Protein AF-A0A8J6GYM4-F1 (afdb_monomer)

Structure (mmCIF, N/CA/C/O backbone):
data_AF-A0A8J6GYM4-F1
#
_entry.id   AF-A0A8J6GYM4-F1
#
loop_
_atom_site.group_PDB
_atom_site.id
_atom_site.type_symbol
_atom_site.label_atom_id
_atom_site.label_alt_id
_atom_site.label_comp_id
_atom_site.label_asym_id
_atom_site.label_entity_id
_atom_site.label_seq_id
_atom_site.pdbx_PDB_ins_code
_atom_site.Cartn_x
_atom_site.Cartn_y
_atom_site.Cartn_z
_atom_site.occupancy
_atom_site.B_iso_or_equiv
_atom_site.auth_seq_id
_atom_site.auth_comp_id
_atom_site.auth_asym_id
_atom_site.auth_atom_id
_atom_site.pdbx_PDB_model_num
ATOM 1 N N . TYR A 1 1 ? -38.797 -0.631 32.075 1.00 71.50 1 TYR A N 1
ATOM 2 C CA . TYR A 1 1 ? -37.577 -1.121 31.404 1.00 71.50 1 TYR A CA 1
ATOM 3 C C . TYR A 1 1 ? -36.842 0.095 30.877 1.00 71.50 1 TYR A C 1
ATOM 5 O O . TYR A 1 1 ? -37.465 0.874 30.167 1.00 71.50 1 TYR A O 1
ATOM 13 N N . GLN A 1 2 ? -35.596 0.322 31.286 1.00 75.75 2 GLN A N 1
ATOM 14 C CA . GLN A 1 2 ? -34.820 1.484 30.853 1.00 75.75 2 GLN A CA 1
ATOM 15 C C . GLN A 1 2 ? -33.548 0.971 30.171 1.00 75.75 2 GLN A C 1
ATOM 17 O O . GLN A 1 2 ? -32.840 0.171 30.786 1.00 75.75 2 GLN A O 1
ATOM 22 N N . PRO A 1 3 ? -33.275 1.354 28.912 1.00 72.81 3 PRO A N 1
ATOM 23 C CA . PRO A 1 3 ? -32.059 0.925 28.243 1.00 72.81 3 PRO A CA 1
ATOM 24 C C . PRO A 1 3 ? -30.865 1.590 28.930 1.00 72.81 3 PRO A C 1
ATOM 26 O O . PRO A 1 3 ? -30.792 2.816 29.026 1.00 72.81 3 PRO A O 1
ATOM 29 N N . CYS A 1 4 ? -29.945 0.781 29.446 1.00 75.62 4 CYS A N 1
ATOM 30 C CA . CYS A 1 4 ? -28.673 1.266 29.953 1.00 75.62 4 CYS A CA 1
ATOM 31 C C . CYS A 1 4 ? -27.652 1.337 28.807 1.00 75.62 4 CYS A C 1
ATOM 33 O O . CYS A 1 4 ? -27.631 0.486 27.923 1.00 75.62 4 CYS A O 1
ATOM 35 N N . ASN A 1 5 ? -26.803 2.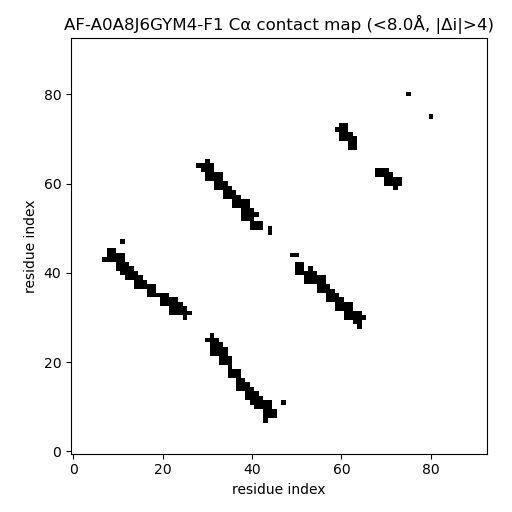366 28.853 1.00 69.62 5 ASN A N 1
ATOM 36 C CA . ASN A 1 5 ? -25.671 2.592 27.952 1.00 69.62 5 ASN A CA 1
ATOM 37 C C . ASN A 1 5 ? -26.033 2.790 26.462 1.00 69.62 5 ASN A C 1
ATOM 39 O O . ASN A 1 5 ? -25.799 1.936 25.615 1.00 69.62 5 ASN A O 1
ATOM 43 N N . THR A 1 6 ? -26.562 3.972 26.134 1.00 76.38 6 THR A N 1
ATOM 44 C CA . THR A 1 6 ? -26.856 4.402 24.752 1.00 76.38 6 THR A CA 1
ATOM 45 C C . THR A 1 6 ? -25.654 5.029 24.034 1.00 76.38 6 THR A C 1
ATOM 47 O O . THR A 1 6 ? -25.807 5.568 22.938 1.00 76.38 6 THR A O 1
ATOM 50 N N . ASN A 1 7 ? -24.464 5.022 24.645 1.00 82.00 7 ASN A N 1
ATOM 51 C CA . ASN A 1 7 ? -23.282 5.639 24.051 1.00 82.00 7 ASN A CA 1
ATOM 52 C C . ASN A 1 7 ? -22.729 4.759 22.926 1.00 82.00 7 ASN A C 1
ATOM 54 O O . ASN A 1 7 ? -22.510 3.562 23.106 1.00 82.00 7 ASN A O 1
ATOM 58 N N . ALA A 1 8 ? -22.474 5.362 21.766 1.00 77.50 8 ALA A N 1
ATOM 59 C CA . ALA A 1 8 ? -21.839 4.661 20.659 1.00 77.50 8 ALA A CA 1
ATOM 60 C C . ALA A 1 8 ? -20.394 4.278 21.018 1.00 77.50 8 ALA A C 1
ATOM 62 O O . ALA A 1 8 ? -19.672 5.063 21.635 1.00 77.50 8 ALA A O 1
ATOM 63 N N . CYS A 1 9 ? -19.952 3.095 20.580 1.00 81.81 9 CYS A N 1
ATOM 64 C CA . CYS A 1 9 ? -18.558 2.686 20.730 1.00 81.81 9 CYS A CA 1
ATOM 65 C C . CYS A 1 9 ? -17.614 3.669 20.010 1.00 81.81 9 CYS A C 1
ATOM 67 O O . CYS A 1 9 ? -17.978 4.204 18.951 1.00 81.81 9 CYS A O 1
ATOM 69 N N . PRO A 1 10 ? -16.399 3.888 20.546 1.00 84.75 10 PRO A N 1
ATOM 70 C CA . PRO A 1 10 ? -15.401 4.728 19.899 1.00 84.75 10 PRO A CA 1
ATOM 71 C C . PRO A 1 10 ? -15.022 4.163 18.526 1.00 84.75 10 PRO A C 1
ATOM 73 O O . PRO A 1 10 ? -14.990 2.949 18.311 1.00 84.75 10 PRO A O 1
ATOM 76 N N . GLU A 1 11 ? -14.730 5.052 17.580 1.00 84.69 11 GLU A N 1
ATOM 77 C CA . GLU A 1 11 ? -14.260 4.650 16.258 1.00 84.69 11 GLU A CA 1
ATOM 78 C C . GLU A 1 11 ? -12.763 4.336 16.304 1.00 84.69 11 GLU A C 1
ATOM 80 O O . GLU A 1 11 ? -11.931 5.180 16.634 1.00 84.69 11 GLU A O 1
ATOM 85 N N . LEU A 1 12 ? -12.416 3.107 15.941 1.00 87.31 12 LEU A N 1
ATOM 86 C CA . LEU A 1 12 ? -11.047 2.627 15.862 1.00 87.31 12 LEU A CA 1
ATOM 87 C C . LEU A 1 12 ? -10.601 2.624 14.404 1.00 87.31 12 LEU A C 1
ATOM 89 O O . LEU A 1 12 ? -11.274 2.061 13.540 1.00 87.31 12 LEU A O 1
ATOM 93 N N . LYS A 1 13 ? -9.432 3.211 14.132 1.00 88.12 13 LYS A N 1
ATOM 94 C CA . LYS A 1 13 ? -8.794 3.216 12.811 1.00 88.12 13 LYS A CA 1
ATOM 95 C C . LYS A 1 13 ? -7.363 2.708 12.925 1.00 88.12 13 LYS A C 1
ATOM 97 O O . LYS A 1 13 ? -6.516 3.374 13.512 1.00 88.12 13 LYS A O 1
ATOM 102 N N . LYS A 1 14 ? -7.071 1.568 12.300 1.00 87.38 14 LYS A N 1
ATOM 103 C CA . LYS A 1 14 ? -5.711 1.015 12.200 1.00 87.38 14 LYS A CA 1
ATOM 104 C C . LYS A 1 14 ? -5.287 0.926 10.739 1.00 87.38 14 LYS A C 1
ATOM 106 O O . LYS A 1 14 ? -6.103 0.678 9.855 1.00 87.38 14 LYS A O 1
ATOM 111 N N . THR A 1 15 ? -4.011 1.172 10.468 1.00 88.50 15 THR A N 1
ATOM 112 C CA . THR A 1 15 ? -3.427 1.037 9.126 1.00 88.50 15 THR A CA 1
ATOM 113 C C . THR A 1 15 ? -2.229 0.117 9.226 1.00 88.50 15 THR A C 1
ATOM 115 O O . THR A 1 15 ? -1.352 0.357 10.052 1.00 88.50 15 THR A O 1
ATOM 118 N N . THR A 1 16 ? -2.200 -0.934 8.409 1.00 88.44 16 THR A N 1
ATOM 119 C CA . THR A 1 16 ? -1.047 -1.833 8.362 1.00 88.44 16 THR A CA 1
ATOM 120 C C . THR A 1 16 ? 0.155 -1.093 7.773 1.00 88.44 16 THR A C 1
ATOM 122 O O . THR A 1 16 ? -0.026 -0.162 6.972 1.00 88.44 16 THR A O 1
ATOM 125 N N . PRO A 1 17 ? 1.391 -1.500 8.108 1.00 91.50 17 PRO A N 1
ATOM 126 C CA . PRO A 1 17 ? 2.543 -1.069 7.335 1.00 91.50 17 PRO A CA 1
ATOM 127 C C . PRO A 1 17 ? 2.357 -1.442 5.858 1.00 91.50 17 PRO A C 1
ATOM 129 O O . PRO A 1 17 ? 1.566 -2.325 5.503 1.00 91.50 17 PRO A O 1
ATOM 132 N N . TRP A 1 18 ? 3.074 -0.733 4.993 1.00 88.75 18 TRP A N 1
ATOM 133 C CA . TRP A 1 18 ? 3.182 -1.128 3.596 1.00 88.75 18 TRP A CA 1
ATOM 134 C C . TRP A 1 18 ? 3.926 -2.454 3.489 1.00 88.75 18 TRP A C 1
ATOM 136 O O . TRP A 1 18 ? 4.936 -2.650 4.165 1.00 88.75 18 TRP A O 1
ATOM 146 N N . THR A 1 19 ? 3.461 -3.332 2.603 1.00 90.19 19 THR A N 1
ATOM 147 C CA . THR A 1 19 ? 4.270 -4.468 2.171 1.00 90.19 19 THR A CA 1
ATOM 148 C C . THR A 1 19 ? 5.536 -3.965 1.469 1.00 90.19 19 THR A C 1
ATOM 150 O O . THR A 1 19 ? 5.566 -2.832 0.963 1.00 90.19 19 THR A O 1
ATOM 153 N N . PRO A 1 20 ? 6.577 -4.805 1.378 1.00 92.06 20 PRO A N 1
ATOM 154 C CA . PRO A 1 20 ? 7.670 -4.571 0.446 1.00 92.06 20 PRO A CA 1
ATOM 155 C C . PRO A 1 20 ? 7.156 -4.390 -0.989 1.00 92.06 20 PRO A C 1
ATOM 157 O O . PRO A 1 20 ? 6.046 -4.817 -1.329 1.00 92.06 20 PRO A O 1
ATOM 160 N N . TRP A 1 21 ? 7.970 -3.745 -1.823 1.00 86.69 21 TRP A N 1
ATOM 161 C CA . TRP A 1 21 ? 7.730 -3.681 -3.261 1.00 86.69 21 TRP A CA 1
ATOM 162 C C . TRP A 1 21 ? 7.938 -5.061 -3.881 1.00 86.69 21 TRP A C 1
ATOM 164 O O . TRP A 1 21 ? 8.908 -5.746 -3.567 1.00 86.69 21 TRP A O 1
ATOM 174 N N . THR A 1 22 ? 7.008 -5.467 -4.736 1.00 85.69 22 THR A N 1
ATOM 175 C CA . THR A 1 22 ? 6.987 -6.782 -5.385 1.00 85.69 22 THR A CA 1
ATOM 176 C C . THR A 1 22 ? 6.849 -6.607 -6.895 1.00 85.69 22 THR A C 1
ATOM 178 O O . THR A 1 22 ? 6.018 -5.797 -7.313 1.00 85.69 22 THR A O 1
ATOM 181 N N . PRO A 1 23 ? 7.642 -7.311 -7.722 1.00 83.50 23 PRO A N 1
ATOM 182 C CA . PRO A 1 23 ? 7.533 -7.227 -9.174 1.00 83.50 23 PRO A CA 1
ATOM 183 C C . PRO A 1 23 ? 6.200 -7.826 -9.638 1.00 83.50 23 PRO A C 1
ATOM 185 O O . PRO A 1 23 ? 5.755 -8.846 -9.115 1.00 83.50 23 PRO A O 1
ATOM 188 N N . VAL A 1 24 ? 5.554 -7.171 -10.600 1.00 79.56 24 VAL A N 1
ATOM 189 C CA . VAL A 1 24 ? 4.213 -7.541 -11.088 1.00 79.56 24 VAL A CA 1
ATOM 190 C C . VAL A 1 24 ? 4.264 -7.989 -12.532 1.00 79.56 24 VAL A C 1
ATOM 192 O O . VAL A 1 24 ? 3.731 -9.036 -12.862 1.00 79.56 24 VAL A O 1
ATOM 195 N N . ASN A 1 25 ? 4.921 -7.197 -13.379 1.00 70.44 25 ASN A N 1
ATOM 196 C CA . ASN A 1 25 ? 5.044 -7.454 -14.805 1.00 70.44 25 ASN A CA 1
ATOM 197 C C . ASN A 1 25 ? 6.439 -7.016 -15.250 1.00 70.44 25 ASN A C 1
ATOM 199 O O . ASN A 1 25 ? 6.788 -5.838 -15.122 1.00 70.44 25 ASN A O 1
ATOM 203 N N . ILE A 1 26 ? 7.226 -7.962 -15.752 1.00 68.19 26 ILE A N 1
ATOM 204 C CA . ILE A 1 26 ? 8.500 -7.695 -16.420 1.00 68.19 26 ILE A CA 1
ATOM 205 C C . ILE A 1 26 ? 8.155 -7.473 -17.894 1.00 68.19 26 ILE A C 1
ATOM 207 O O . ILE A 1 26 ? 7.524 -8.328 -18.507 1.00 68.19 26 ILE A O 1
ATOM 211 N N . SER A 1 27 ? 8.496 -6.310 -18.439 1.00 66.75 27 SER A N 1
ATOM 212 C CA . SER A 1 27 ? 8.353 -6.037 -19.872 1.00 66.75 27 SER A CA 1
ATOM 213 C C . SER A 1 27 ? 9.517 -6.679 -20.627 1.00 66.75 27 SER A C 1
ATOM 215 O O . SER A 1 27 ? 10.640 -6.682 -20.122 1.00 66.75 27 SER A O 1
ATOM 217 N N . ASP A 1 28 ? 9.291 -7.146 -21.860 1.00 66.25 28 ASP A N 1
ATOM 218 C CA . ASP A 1 28 ? 10.330 -7.746 -22.722 1.00 66.25 28 ASP A CA 1
ATOM 219 C C . ASP A 1 28 ? 11.542 -6.819 -22.953 1.00 66.25 28 ASP A C 1
ATOM 221 O O . ASP A 1 28 ? 12.654 -7.271 -23.210 1.00 66.25 28 ASP A O 1
ATOM 225 N N . ASN A 1 29 ? 11.350 -5.506 -22.780 1.00 68.25 29 ASN A N 1
ATOM 226 C CA . ASN A 1 29 ? 12.379 -4.467 -22.876 1.00 68.25 29 ASN A CA 1
ATOM 227 C C . ASN A 1 29 ? 13.277 -4.330 -21.620 1.00 68.25 29 ASN A C 1
ATOM 229 O O . ASN A 1 29 ? 14.069 -3.390 -21.527 1.00 68.25 29 ASN A O 1
ATOM 233 N N . GLY A 1 30 ? 13.125 -5.226 -20.637 1.00 73.56 30 GLY A N 1
ATOM 234 C CA . GLY A 1 30 ? 13.919 -5.303 -19.405 1.00 73.56 30 GLY A CA 1
ATOM 235 C C . GLY A 1 30 ? 13.458 -4.390 -18.263 1.00 73.56 30 GLY A C 1
ATOM 236 O O . GLY A 1 30 ? 14.031 -4.442 -17.179 1.00 73.56 30 GLY A O 1
ATOM 237 N N . GLY A 1 31 ? 12.480 -3.512 -18.499 1.00 82.81 31 GLY A N 1
ATOM 238 C CA . GLY A 1 31 ? 11.867 -2.701 -17.447 1.00 82.81 31 GLY A CA 1
ATOM 239 C C . GLY A 1 31 ? 10.765 -3.478 -16.736 1.00 82.81 31 GLY A C 1
ATOM 240 O O . GLY A 1 31 ? 10.110 -4.326 -17.343 1.00 82.81 31 GLY A O 1
ATOM 241 N N . HIS A 1 32 ? 10.521 -3.197 -15.461 1.00 83.69 32 HIS A N 1
ATOM 242 C CA . HIS A 1 32 ? 9.510 -3.913 -14.684 1.00 83.69 32 HIS A CA 1
ATOM 243 C C . HIS A 1 32 ? 8.643 -2.978 -13.854 1.00 83.69 32 HIS A C 1
ATOM 245 O O . HIS A 1 32 ? 9.080 -1.935 -13.372 1.00 83.69 32 HIS A O 1
ATOM 251 N N . TYR A 1 33 ? 7.388 -3.373 -13.663 1.00 84.69 33 TYR A N 1
ATOM 252 C CA . TYR A 1 33 ? 6.514 -2.732 -12.691 1.00 84.69 33 TYR A CA 1
ATOM 253 C C . TYR A 1 33 ? 6.649 -3.415 -11.345 1.00 84.69 33 TYR A C 1
ATOM 255 O O . TYR A 1 33 ? 6.632 -4.643 -11.253 1.00 84.69 33 TYR A O 1
ATOM 263 N N . GLU A 1 34 ? 6.699 -2.612 -10.294 1.00 88.56 34 GLU A N 1
ATOM 264 C CA . GLU A 1 34 ? 6.606 -3.080 -8.923 1.00 88.56 34 GLU A CA 1
ATOM 265 C C . GLU A 1 34 ? 5.367 -2.502 -8.252 1.00 88.56 34 GLU A C 1
ATOM 267 O O . GLU A 1 34 ? 4.995 -1.349 -8.483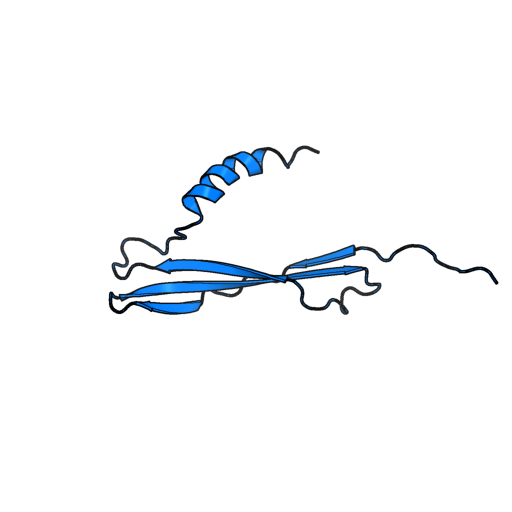 1.00 88.56 34 GLU A O 1
ATOM 272 N N . GLN A 1 35 ? 4.749 -3.288 -7.376 1.00 89.75 35 GLN A N 1
ATOM 273 C CA . GLN A 1 35 ? 3.621 -2.862 -6.561 1.00 89.75 35 GLN A CA 1
ATOM 274 C C . GLN A 1 35 ? 3.841 -3.148 -5.083 1.00 89.75 35 GLN A C 1
ATOM 276 O O . GLN A 1 35 ? 4.570 -4.067 -4.702 1.00 89.75 35 GLN A O 1
ATOM 281 N N . ARG A 1 36 ? 3.140 -2.392 -4.244 1.00 92.31 36 ARG A N 1
ATOM 282 C CA . ARG A 1 36 ? 2.992 -2.684 -2.819 1.00 92.31 36 ARG A CA 1
ATOM 283 C C . ARG A 1 36 ? 1.578 -2.401 -2.341 1.00 92.31 36 ARG A C 1
ATOM 285 O O . ARG A 1 36 ? 0.854 -1.592 -2.924 1.00 92.31 36 ARG A O 1
ATOM 292 N N . PHE A 1 37 ? 1.219 -3.030 -1.232 1.00 91.19 37 PHE A N 1
ATOM 293 C CA . PHE A 1 37 ? -0.117 -2.993 -0.663 1.00 91.19 37 PHE A CA 1
ATOM 294 C C . PHE A 1 37 ? -0.091 -2.543 0.792 1.00 91.19 37 PHE A C 1
ATOM 296 O O . PHE A 1 37 ? 0.878 -2.762 1.515 1.00 91.19 37 PHE A O 1
ATOM 303 N N . ARG A 1 38 ? -1.181 -1.931 1.244 1.00 90.81 38 ARG A N 1
ATOM 304 C CA . ARG A 1 38 ? -1.499 -1.805 2.671 1.00 90.81 38 ARG A CA 1
ATOM 305 C C . ARG A 1 38 ? -3.000 -1.822 2.875 1.00 90.81 38 ARG A C 1
ATOM 307 O O . ARG A 1 38 ? -3.748 -1.454 1.970 1.00 90.81 38 ARG A O 1
ATOM 314 N N . TYR A 1 39 ? -3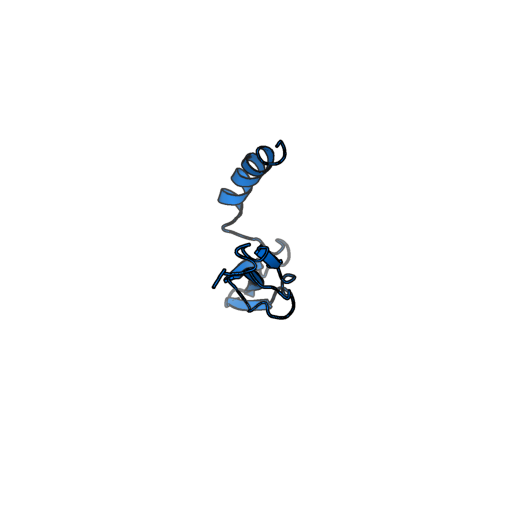.426 -2.130 4.088 1.00 85.69 39 TYR A N 1
ATOM 315 C CA . TYR A 1 39 ? -4.830 -2.137 4.470 1.00 85.69 39 TYR A CA 1
ATOM 316 C C . TYR A 1 39 ? -5.113 -1.050 5.504 1.00 85.69 39 TYR A C 1
ATOM 318 O O . TYR A 1 39 ? -4.267 -0.709 6.336 1.00 85.69 39 TYR A O 1
ATOM 326 N N . THR A 1 40 ? -6.315 -0.484 5.450 1.00 86.31 40 THR A N 1
ATOM 327 C CA . THR A 1 40 ? -6.836 0.403 6.492 1.00 86.31 40 THR A CA 1
ATOM 328 C C . THR A 1 40 ? -8.152 -0.150 7.005 1.00 86.31 40 THR A C 1
ATOM 330 O O . THR A 1 40 ? -9.122 -0.243 6.257 1.00 86.31 40 THR A O 1
ATOM 333 N N . CYS A 1 41 ? -8.193 -0.447 8.297 1.00 84.38 41 CYS A N 1
ATOM 334 C CA . CYS A 1 41 ? -9.354 -0.988 8.982 1.00 84.38 41 CYS A CA 1
ATOM 335 C C . CYS A 1 41 ? -10.017 0.112 9.811 1.00 84.38 41 CYS A C 1
ATOM 337 O O . CYS A 1 41 ? -9.320 0.864 10.502 1.00 84.38 41 CYS A O 1
ATOM 339 N N . LYS A 1 42 ? -11.345 0.220 9.728 1.00 86.50 42 LYS A N 1
ATOM 340 C CA . LYS A 1 42 ? -12.145 1.174 10.502 1.00 86.50 42 LYS A CA 1
ATOM 341 C C . LYS A 1 42 ? -13.408 0.500 11.015 1.00 86.50 42 LYS A C 1
ATOM 343 O O . LYS A 1 42 ? -14.152 -0.032 10.199 1.00 86.50 42 LYS A O 1
ATOM 348 N N . ALA A 1 43 ? -13.658 0.560 12.318 1.00 84.75 43 ALA A N 1
ATOM 349 C CA . ALA A 1 43 ? -14.900 0.064 12.903 1.00 84.75 43 ALA A CA 1
ATOM 350 C C . ALA A 1 43 ? -15.185 0.721 14.261 1.00 84.75 43 ALA A C 1
ATOM 352 O O . ALA A 1 43 ? -14.270 1.187 14.940 1.00 84.75 43 ALA A O 1
ATOM 353 N N . ARG A 1 44 ? -16.459 0.732 14.667 1.00 84.25 44 ARG A N 1
ATOM 354 C CA . ARG A 1 44 ? -16.885 1.102 16.023 1.00 84.25 44 ARG A CA 1
ATOM 355 C C . ARG A 1 44 ? -17.041 -0.168 16.840 1.00 84.25 44 ARG A C 1
ATOM 357 O O . ARG A 1 44 ? -18.080 -0.815 16.772 1.00 84.25 44 ARG A O 1
ATOM 364 N N . LEU A 1 45 ? -15.986 -0.545 17.549 1.00 83.56 45 LEU A N 1
ATOM 365 C CA . LEU A 1 45 ? -15.923 -1.806 18.281 1.00 83.56 45 LEU A CA 1
ATOM 366 C C . LEU A 1 45 ? -15.576 -1.552 19.748 1.00 83.56 45 LEU A C 1
ATOM 368 O O . LEU A 1 45 ? -14.833 -0.613 20.040 1.00 83.56 45 LEU A O 1
ATOM 372 N N . PRO A 1 46 ? -16.085 -2.386 20.668 1.00 79.19 46 PRO A N 1
ATOM 373 C CA . PRO A 1 46 ? -15.683 -2.330 22.067 1.00 79.19 46 PRO A CA 1
ATOM 374 C C . PRO A 1 46 ? -14.234 -2.803 22.273 1.00 79.19 46 PRO A C 1
ATOM 376 O O . PRO A 1 46 ? -13.561 -2.289 23.160 1.00 79.19 46 PRO A O 1
ATOM 379 N N . ASP A 1 47 ? -13.741 -3.733 21.442 1.00 80.00 47 ASP A N 1
ATOM 380 C CA . ASP A 1 47 ? -12.376 -4.272 21.513 1.00 80.00 47 ASP A CA 1
ATOM 381 C C . ASP A 1 47 ? -11.611 -4.042 20.188 1.00 80.00 47 ASP A C 1
ATOM 383 O O . ASP A 1 47 ? -12.079 -4.453 19.119 1.00 80.00 47 ASP A O 1
ATOM 387 N N . PRO A 1 48 ? -10.416 -3.422 20.223 1.00 76.38 48 PRO A N 1
ATOM 388 C CA . PRO A 1 48 ? -9.563 -3.210 19.053 1.00 76.38 48 PRO A CA 1
ATOM 389 C C . PRO A 1 48 ? -8.964 -4.472 18.409 1.00 76.38 48 PRO A C 1
ATOM 391 O O . PRO A 1 48 ? -8.346 -4.342 17.344 1.00 76.38 48 PRO A O 1
ATOM 394 N N . ASN A 1 49 ? -9.071 -5.646 19.036 1.00 81.31 49 ASN A N 1
ATOM 395 C CA . ASN A 1 49 ? -8.626 -6.933 18.489 1.00 81.31 49 ASN A CA 1
ATOM 396 C C . ASN A 1 49 ? -9.664 -7.580 17.563 1.00 81.31 49 ASN A C 1
ATOM 398 O O . ASN A 1 49 ? -9.307 -8.422 16.747 1.00 81.31 49 ASN A O 1
ATOM 402 N N . LEU A 1 50 ? -10.925 -7.149 17.635 1.00 79.25 50 LEU A N 1
ATOM 403 C CA . LEU A 1 50 ? -12.013 -7.630 16.774 1.00 79.25 50 LEU A CA 1
ATOM 404 C C . LEU A 1 50 ? -12.086 -6.886 15.431 1.00 79.25 50 LEU A C 1
ATOM 406 O O . LEU A 1 50 ? -13.067 -6.987 14.701 1.00 79.25 50 LEU A O 1
ATOM 410 N N . LEU A 1 51 ? -11.075 -6.074 15.122 1.00 79.69 51 LEU A N 1
ATOM 411 C CA . LEU A 1 51 ? -11.071 -5.217 13.949 1.00 79.69 51 LEU A CA 1
ATOM 412 C C . LEU A 1 51 ? -10.802 -6.027 12.672 1.00 79.69 51 LEU A C 1
ATOM 414 O O . LEU A 1 51 ? -9.691 -6.507 12.458 1.00 79.69 51 LEU A O 1
ATOM 418 N N . GLU A 1 52 ? -11.799 -6.107 11.794 1.00 78.62 52 GLU A N 1
ATOM 419 C CA . GLU A 1 52 ? -11.692 -6.790 10.501 1.00 78.62 52 GLU A CA 1
ATOM 420 C C . GLU A 1 52 ? -10.913 -5.977 9.453 1.00 78.62 52 GLU A C 1
ATOM 422 O O . GLU A 1 52 ? -10.812 -4.745 9.521 1.00 78.62 52 GLU A O 1
ATOM 427 N N . VAL A 1 53 ? -10.337 -6.671 8.463 1.00 79.44 53 VAL A N 1
ATOM 428 C CA . VAL A 1 53 ? -9.501 -6.054 7.424 1.00 79.44 53 VAL A CA 1
ATOM 429 C C . VAL A 1 53 ? -10.346 -5.200 6.480 1.00 79.44 53 VAL A C 1
ATOM 431 O O . VAL A 1 53 ? -11.233 -5.695 5.794 1.00 79.44 53 VAL A O 1
ATOM 434 N N . GLY A 1 54 ? -10.054 -3.898 6.441 1.00 76.31 54 GLY A N 1
ATOM 435 C CA . GLY A 1 54 ? -10.770 -2.938 5.604 1.00 76.31 54 GLY A CA 1
ATOM 436 C C . GLY A 1 54 ? -10.118 -2.679 4.241 1.00 76.31 54 GLY A C 1
ATOM 437 O O . GLY A 1 54 ? -9.467 -3.529 3.639 1.00 76.31 54 GLY A O 1
ATOM 438 N N . ARG A 1 55 ? -10.290 -1.453 3.736 1.00 76.25 55 ARG A N 1
ATOM 439 C CA . ARG A 1 55 ? -9.926 -1.047 2.370 1.00 76.25 55 ARG A CA 1
ATOM 440 C C . ARG A 1 55 ? -8.432 -1.223 2.070 1.00 76.25 55 ARG A C 1
ATOM 442 O O . ARG A 1 55 ? -7.581 -0.645 2.752 1.00 76.25 55 ARG A O 1
ATOM 449 N N . GLN A 1 56 ? -8.139 -1.919 0.972 1.00 85.38 56 GLN A N 1
ATOM 450 C CA . GLN A 1 56 ? -6.803 -2.054 0.394 1.00 85.38 56 GLN A CA 1
ATOM 451 C C . GLN A 1 56 ? -6.387 -0.780 -0.358 1.00 85.38 56 GLN A C 1
ATOM 453 O O . GLN A 1 56 ? -7.171 -0.172 -1.091 1.00 85.38 56 GLN A O 1
ATOM 458 N N . ARG A 1 57 ? -5.128 -0.374 -0.190 1.00 86.94 57 ARG A N 1
ATOM 459 C CA . ARG A 1 57 ? -4.450 0.640 -1.002 1.00 86.94 57 ARG A CA 1
ATOM 460 C C . ARG A 1 57 ? -3.298 -0.017 -1.744 1.00 86.94 57 ARG A C 1
ATOM 462 O O . ARG A 1 57 ? -2.511 -0.730 -1.129 1.00 86.94 57 ARG A O 1
ATOM 469 N N . ILE A 1 58 ? -3.207 0.270 -3.036 1.00 86.69 58 ILE A N 1
ATOM 470 C CA . ILE A 1 58 ? -2.170 -0.231 -3.937 1.00 86.69 58 ILE A CA 1
ATOM 471 C C . ILE A 1 58 ? -1.318 0.958 -4.370 1.00 86.69 58 ILE A C 1
ATOM 473 O O . ILE A 1 58 ? -1.848 2.039 -4.637 1.00 86.69 58 ILE A O 1
ATOM 477 N N . GLU A 1 59 ? -0.008 0.773 -4.416 1.00 88.88 59 GLU A N 1
ATOM 478 C CA . GLU A 1 59 ? 0.914 1.711 -5.042 1.00 88.88 59 GLU A CA 1
ATOM 479 C C . GLU A 1 59 ? 1.741 0.976 -6.088 1.00 88.88 59 GLU 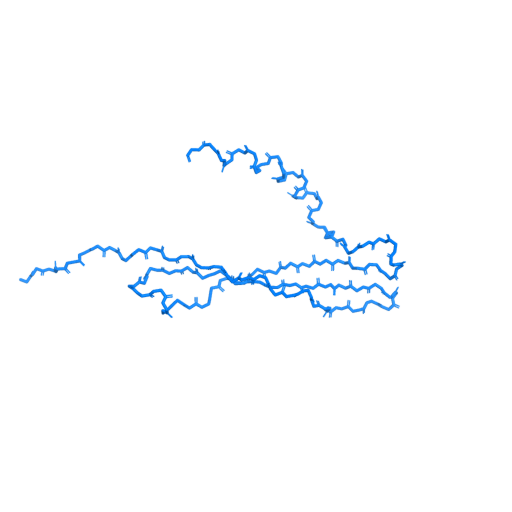A C 1
ATOM 481 O O . GLU A 1 59 ? 2.161 -0.149 -5.834 1.00 88.88 59 GLU A O 1
ATOM 486 N N . MET A 1 60 ? 1.960 1.609 -7.240 1.00 85.00 60 MET A N 1
ATOM 487 C CA . MET A 1 60 ? 2.728 1.059 -8.355 1.00 85.00 60 MET A CA 1
ATOM 488 C C . MET A 1 60 ? 3.878 2.002 -8.708 1.00 85.00 60 MET A C 1
ATOM 490 O O . MET A 1 60 ? 3.725 3.222 -8.614 1.00 85.00 60 MET A O 1
ATOM 494 N N . ARG A 1 61 ? 5.017 1.435 -9.107 1.00 86.31 61 ARG A N 1
ATOM 495 C CA . ARG A 1 61 ? 6.178 2.150 -9.651 1.00 86.31 61 ARG A CA 1
ATOM 496 C C . ARG A 1 61 ? 6.745 1.389 -10.843 1.00 86.31 61 ARG A C 1
ATOM 498 O O . ARG A 1 61 ? 6.669 0.164 -10.875 1.00 86.31 61 ARG A O 1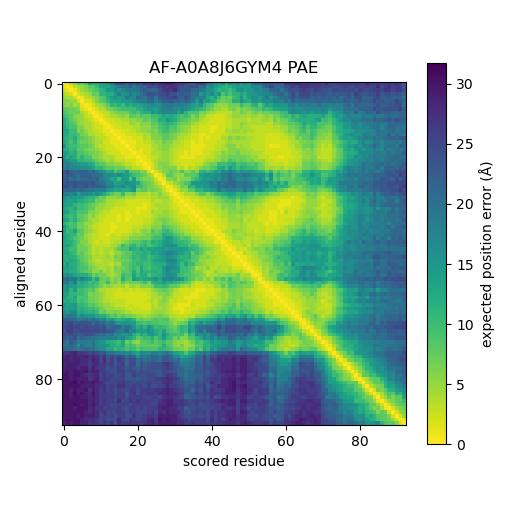
ATOM 505 N N . TYR A 1 62 ? 7.311 2.110 -11.798 1.00 84.06 62 TYR A N 1
ATOM 506 C CA . TYR A 1 62 ? 8.033 1.542 -12.927 1.00 84.06 62 TYR A CA 1
ATOM 507 C C . TYR A 1 62 ? 9.534 1.634 -12.675 1.00 84.06 62 TYR A C 1
ATOM 509 O O . TYR A 1 62 ? 10.032 2.693 -12.303 1.00 84.06 62 TYR A O 1
ATOM 517 N N . CYS A 1 63 ? 10.253 0.542 -12.873 1.00 83.88 63 CYS A N 1
ATOM 518 C CA . CYS A 1 63 ? 11.700 0.469 -12.777 1.00 83.88 63 CYS A CA 1
ATOM 519 C C . CYS A 1 63 ? 12.275 0.264 -14.181 1.00 83.88 63 CYS A C 1
ATOM 521 O O . CYS A 1 63 ? 11.927 -0.696 -14.869 1.00 83.88 63 CYS A O 1
ATOM 523 N N . SER A 1 64 ? 13.140 1.181 -14.608 1.00 81.56 64 SER A N 1
ATOM 524 C CA . SER A 1 64 ? 13.811 1.098 -15.905 1.00 81.56 64 SER A CA 1
ATOM 525 C C . SER A 1 64 ? 14.849 -0.026 -15.918 1.00 81.56 64 SER A C 1
ATOM 527 O O . SER A 1 64 ? 15.535 -0.251 -14.922 1.00 81.56 64 SER A O 1
ATOM 529 N N . SER A 1 65 ? 15.016 -0.669 -17.076 1.00 76.06 65 SER A N 1
ATOM 530 C CA . SER A 1 65 ? 16.074 -1.664 -17.320 1.00 76.06 65 SER A CA 1
ATOM 531 C C . SER A 1 65 ? 17.482 -1.087 -17.192 1.00 76.06 65 SER A C 1
ATOM 533 O O . SER A 1 65 ? 18.413 -1.786 -16.807 1.00 76.06 65 SER A O 1
ATOM 535 N N . ASP A 1 66 ? 17.626 0.197 -17.516 1.00 72.00 66 ASP A N 1
ATOM 536 C CA . ASP A 1 66 ? 18.912 0.867 -17.687 1.00 72.00 66 ASP A CA 1
ATOM 537 C C . ASP A 1 66 ? 19.662 1.104 -16.360 1.00 72.00 66 ASP A C 1
ATOM 539 O O . ASP A 1 66 ? 20.829 1.474 -16.365 1.00 72.00 66 ASP A O 1
ATOM 543 N N . GLY A 1 67 ? 19.013 0.918 -15.199 1.00 63.00 67 GLY A N 1
ATOM 544 C CA . GLY A 1 67 ? 19.613 1.096 -13.863 1.00 63.00 67 GLY A CA 1
ATOM 545 C C . GLY A 1 67 ? 20.034 2.534 -13.510 1.00 63.00 67 GLY A C 1
ATOM 546 O O . GLY A 1 67 ? 20.273 2.839 -12.343 1.00 63.00 67 GLY A O 1
ATOM 547 N N . THR A 1 68 ? 20.083 3.430 -14.496 1.00 62.62 68 THR A N 1
ATOM 548 C CA . THR A 1 68 ? 20.467 4.845 -14.400 1.00 62.62 68 THR A CA 1
ATOM 549 C C . THR A 1 68 ? 19.344 5.729 -13.864 1.00 62.62 68 THR A C 1
ATOM 551 O O . THR A 1 68 ? 19.592 6.688 -13.134 1.00 62.62 68 THR A O 1
ATOM 554 N N . SER A 1 69 ? 18.095 5.390 -14.185 1.00 64.75 69 SER A N 1
ATOM 555 C CA . SER A 1 69 ? 16.893 6.011 -13.634 1.00 64.75 69 SER A CA 1
ATOM 556 C C . SER A 1 69 ? 16.270 5.048 -12.627 1.00 64.75 69 SER A C 1
ATOM 558 O O . SER A 1 69 ? 15.746 3.997 -12.988 1.00 64.75 69 SER A O 1
ATOM 560 N N . GLY A 1 70 ? 16.367 5.372 -11.336 1.00 69.31 70 GLY A N 1
ATOM 561 C CA . GLY A 1 70 ? 15.692 4.606 -10.287 1.00 69.31 70 GLY A CA 1
ATOM 562 C C . GLY A 1 70 ? 14.181 4.477 -10.537 1.00 69.31 70 GLY A C 1
ATOM 563 O O . GLY A 1 70 ? 13.602 5.152 -11.390 1.00 69.31 70 GLY A O 1
ATOM 564 N N . CYS A 1 71 ? 13.511 3.614 -9.772 1.00 76.44 71 CYS A N 1
ATOM 565 C CA . CYS A 1 71 ? 12.090 3.352 -9.990 1.00 76.44 71 CYS A CA 1
ATOM 566 C C . CYS A 1 71 ? 11.227 4.621 -9.831 1.00 76.44 71 CYS A C 1
ATOM 568 O O . CYS A 1 71 ? 11.204 5.237 -8.763 1.00 76.44 71 CYS A O 1
ATOM 570 N N . SER A 1 72 ? 10.480 4.978 -10.875 1.00 76.31 72 SER A N 1
ATOM 571 C CA . SER A 1 72 ? 9.643 6.175 -10.963 1.00 76.31 72 SER A CA 1
ATOM 572 C C . SER A 1 72 ? 8.164 5.845 -10.759 1.00 76.31 72 SER A C 1
ATOM 574 O O . SER A 1 72 ? 7.642 4.861 -11.277 1.00 76.31 72 SER A O 1
ATOM 576 N N . THR A 1 73 ? 7.457 6.682 -10.000 1.00 72.69 73 THR A N 1
ATOM 577 C CA . THR A 1 73 ? 5.993 6.594 -9.848 1.00 72.69 73 THR A CA 1
ATOM 578 C C . THR A 1 73 ? 5.320 7.493 -10.886 1.00 72.69 73 THR A C 1
ATOM 580 O O . THR A 1 73 ? 4.750 8.537 -10.560 1.00 72.69 73 THR A O 1
ATOM 583 N N . ASP A 1 74 ? 5.441 7.125 -12.163 1.00 62.62 74 ASP A N 1
ATOM 584 C CA . ASP A 1 74 ? 4.732 7.831 -13.231 1.00 62.62 74 ASP A CA 1
ATOM 585 C C . ASP A 1 74 ? 3.215 7.713 -12.988 1.00 62.62 74 ASP A C 1
ATOM 587 O O . ASP A 1 74 ? 2.686 6.627 -12.760 1.00 62.62 74 ASP A O 1
ATOM 591 N N . GLY A 1 75 ? 2.535 8.854 -12.866 1.00 53.34 75 GLY A N 1
ATOM 592 C CA . GLY A 1 75 ? 1.140 8.954 -12.410 1.00 53.34 75 GLY A CA 1
ATOM 593 C C . GLY A 1 75 ? 0.945 9.645 -11.053 1.00 53.34 75 GLY A C 1
ATOM 594 O O . GLY A 1 75 ? -0.175 10.023 -10.708 1.00 53.34 75 GLY A O 1
ATOM 595 N N . LYS A 1 76 ? 2.023 9.901 -10.297 1.00 44.84 76 LYS A N 1
ATOM 596 C CA . LYS A 1 76 ? 1.991 10.750 -9.092 1.00 44.84 76 LYS A CA 1
ATOM 597 C C . LYS A 1 76 ? 2.728 12.080 -9.238 1.00 44.84 76 LYS A C 1
ATOM 599 O O . LYS A 1 76 ? 2.514 12.950 -8.407 1.00 44.84 76 LYS A O 1
ATOM 604 N N . GLY A 1 77 ? 3.504 12.305 -10.297 1.00 41.19 77 GLY A N 1
ATOM 605 C CA . GLY A 1 77 ? 4.154 13.604 -10.532 1.00 41.19 77 GLY A CA 1
ATOM 606 C C . GLY A 1 77 ? 3.168 14.770 -10.702 1.00 41.19 77 GLY A C 1
ATOM 607 O O . GLY A 1 77 ? 3.387 15.838 -10.144 1.00 41.19 77 GLY A O 1
ATOM 608 N N . LEU A 1 78 ? 2.035 14.557 -11.383 1.00 45.03 78 LEU A N 1
ATOM 609 C CA . LEU A 1 78 ? 1.044 15.618 -11.628 1.00 45.03 78 LEU A CA 1
ATOM 610 C C . LEU A 1 78 ? 0.057 15.829 -10.469 1.00 45.03 78 LEU A C 1
ATOM 612 O O . LEU A 1 78 ? -0.266 16.964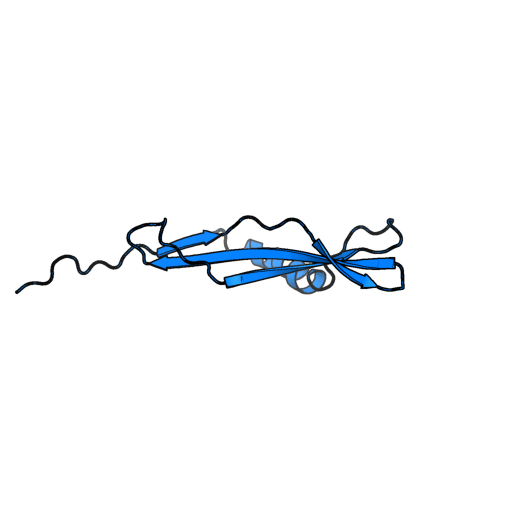 -10.140 1.00 45.03 78 LEU A O 1
ATOM 616 N N . LEU A 1 79 ? -0.391 14.763 -9.798 1.00 43.69 79 LEU A N 1
ATOM 617 C CA . LEU A 1 79 ? -1.316 14.885 -8.661 1.00 43.69 79 LEU A CA 1
ATOM 618 C C . LEU A 1 79 ? -0.603 15.115 -7.320 1.00 43.69 79 LEU A C 1
ATOM 620 O O . LEU A 1 79 ? -1.167 15.772 -6.453 1.00 43.69 79 LEU A O 1
ATOM 624 N N . TRP A 1 80 ? 0.635 14.639 -7.134 1.00 42.09 80 TRP A N 1
ATOM 625 C CA . TRP A 1 80 ? 1.404 14.862 -5.900 1.00 42.09 80 TRP A CA 1
ATOM 626 C C . TRP A 1 80 ? 2.335 16.069 -5.988 1.00 42.09 80 TRP A C 1
ATOM 628 O O . TRP A 1 80 ? 2.623 16.646 -4.946 1.00 42.09 80 TRP A O 1
ATOM 638 N N . GLY A 1 81 ? 2.726 16.504 -7.193 1.00 37.66 81 GLY A N 1
ATOM 639 C CA . GLY A 1 81 ? 3.365 17.808 -7.405 1.00 37.66 81 GLY A CA 1
ATOM 640 C C . GLY A 1 81 ? 2.421 18.986 -7.137 1.00 37.66 81 GLY A C 1
ATOM 641 O O . GLY A 1 81 ? 2.868 20.050 -6.727 1.00 37.66 81 GLY A O 1
ATOM 642 N N . LEU A 1 82 ? 1.105 18.778 -7.283 1.00 41.25 82 LEU A N 1
ATOM 643 C CA . LEU A 1 82 ? 0.087 19.716 -6.803 1.00 41.25 82 LEU A CA 1
ATOM 644 C C . LEU A 1 82 ? -0.305 19.438 -5.342 1.00 41.25 82 LEU A C 1
ATOM 646 O O . LEU A 1 82 ? -0.539 20.378 -4.589 1.00 41.25 82 LEU A O 1
ATOM 650 N N . ALA A 1 83 ? -0.321 18.181 -4.876 1.00 41.28 83 ALA A N 1
ATOM 651 C CA . ALA A 1 83 ? -0.661 17.887 -3.478 1.00 41.28 83 ALA A CA 1
ATOM 652 C C . ALA A 1 83 ? 0.424 18.276 -2.459 1.00 41.28 83 ALA A C 1
ATOM 654 O O . ALA A 1 83 ? 0.100 18.398 -1.279 1.00 41.28 83 ALA A O 1
ATOM 655 N N . THR A 1 84 ? 1.677 18.518 -2.859 1.00 41.47 84 THR A N 1
ATOM 656 C CA . THR A 1 84 ? 2.654 19.185 -1.978 1.00 41.47 84 THR A CA 1
ATOM 657 C C . THR A 1 84 ? 2.273 20.635 -1.683 1.00 41.47 84 THR A C 1
ATOM 659 O O . THR A 1 84 ? 2.667 21.141 -0.638 1.00 41.47 84 THR A O 1
ATOM 662 N N . SER A 1 85 ? 1.440 21.277 -2.513 1.00 37.59 85 SER A N 1
ATOM 663 C CA . SER A 1 85 ? 0.835 22.575 -2.187 1.00 37.59 85 SER A CA 1
ATOM 664 C C . SER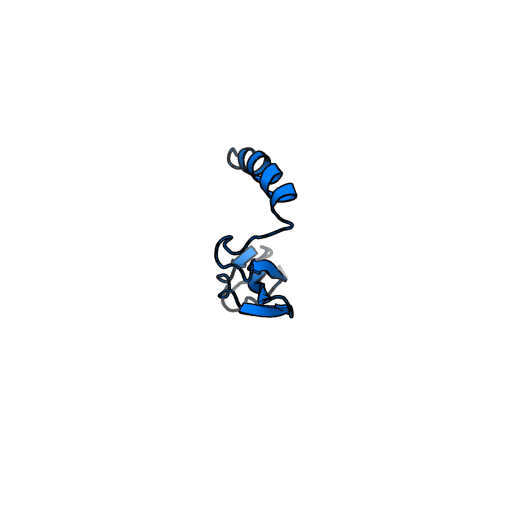 A 1 85 ? -0.421 22.442 -1.311 1.00 37.59 85 SER A C 1
ATOM 666 O O . SER A 1 85 ? -0.627 23.265 -0.426 1.00 37.59 85 SER A O 1
ATOM 668 N N . TRP A 1 86 ? -1.223 21.381 -1.456 1.00 35.94 86 TRP A N 1
ATOM 669 C CA . TRP A 1 86 ? -2.443 21.198 -0.643 1.00 35.94 86 TRP A CA 1
ATOM 670 C C . TRP A 1 86 ? -2.191 20.573 0.736 1.00 35.94 86 TRP A C 1
ATOM 672 O O . TRP A 1 86 ? -2.972 20.770 1.661 1.00 35.94 86 TRP A O 1
ATOM 682 N N . LYS A 1 87 ? -1.070 19.867 0.923 1.00 32.38 87 LYS A N 1
ATOM 683 C CA . LYS A 1 87 ? -0.628 19.382 2.243 1.00 32.38 87 LYS A CA 1
ATOM 684 C C . LYS A 1 87 ? -0.142 20.501 3.172 1.00 32.38 87 LYS A C 1
ATOM 686 O O . LYS A 1 87 ? 0.081 20.226 4.346 1.00 32.38 87 LYS A O 1
ATOM 691 N N . ALA A 1 88 ? -0.002 21.729 2.669 1.00 35.31 88 ALA A N 1
ATOM 692 C CA . ALA A 1 88 ? 0.357 22.895 3.468 1.00 35.31 88 ALA A CA 1
ATOM 693 C C . ALA A 1 88 ? -0.850 23.600 4.124 1.00 35.31 88 ALA A C 1
ATOM 695 O O . ALA A 1 88 ? -0.627 24.480 4.944 1.00 35.31 88 ALA A O 1
ATOM 696 N N . PHE A 1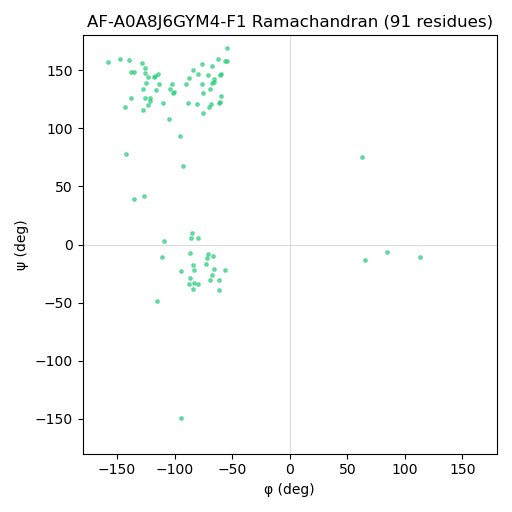 89 ? -2.104 23.228 3.815 1.00 31.88 89 PHE A N 1
ATOM 697 C CA . PHE A 1 89 ? -3.289 23.930 4.346 1.00 31.88 89 PHE A CA 1
ATOM 698 C C . PHE A 1 89 ? -4.109 23.143 5.389 1.00 31.88 89 PHE A C 1
ATOM 700 O O . PHE A 1 89 ? -5.122 23.632 5.869 1.00 31.88 89 PHE A O 1
ATOM 707 N N . GLU A 1 90 ? -3.688 21.940 5.786 1.00 34.59 90 GLU A N 1
ATOM 708 C CA . GLU A 1 90 ? -4.427 21.120 6.770 1.00 34.59 90 GLU A CA 1
ATOM 709 C C . GLU A 1 90 ? -3.542 20.670 7.947 1.00 34.59 90 GLU A C 1
ATOM 711 O O . GLU A 1 90 ? -3.588 19.527 8.398 1.00 34.59 90 GLU A O 1
ATOM 716 N N . MET A 1 91 ? -2.703 21.583 8.443 1.00 31.34 91 MET A N 1
ATOM 717 C CA . MET A 1 91 ? -2.087 21.487 9.775 1.00 31.34 91 MET A CA 1
ATOM 718 C C . MET A 1 91 ? -2.151 22.827 10.526 1.00 31.34 91 MET A C 1
ATOM 720 O O . MET A 1 91 ? -1.207 23.188 11.217 1.00 31.34 91 MET A O 1
ATOM 724 N N . GLU A 1 92 ? -3.267 23.552 10.407 1.00 35.28 92 GLU A N 1
ATOM 725 C CA . GLU A 1 92 ? -3.618 24.619 11.353 1.00 35.28 92 GLU A CA 1
ATOM 726 C C . GLU A 1 92 ? -5.135 24.617 11.613 1.00 35.28 92 GLU A C 1
ATOM 728 O O . GLU A 1 92 ? -5.904 25.355 10.999 1.00 35.28 92 GLU A O 1
ATOM 733 N N . ASN A 1 93 ? -5.562 23.674 12.459 1.00 32.41 93 ASN A N 1
ATOM 734 C CA . ASN A 1 93 ? -6.704 23.776 13.379 1.00 32.41 93 ASN A CA 1
ATOM 735 C C . ASN A 1 93 ? -6.651 22.626 14.390 1.00 32.41 93 ASN A C 1
ATOM 737 O O . ASN A 1 93 ? -6.617 21.455 13.945 1.00 32.41 93 ASN A O 1
#

Foldseek 3Di:
DDDPDPDFADKDKDKDDKDDWDWDDQDPQRKTKTKIKIWIWIDRDPDPVPTDTHDMDMAMWIADRVNPDGTHRPPCCVVVVVVVVVVVPPPDD

Radius of gyration: 20.61 Å; Cα contacts (8 Å, |Δi|>4): 134; chains: 1; bounding box: 58×32×54 Å

pLDDT: mean 71.96, std 18.33, range [31.34, 92.31]

Secondary structure (DSSP, 8-state):
------PPPPEEEEEPPPPPPEEEEE-TTS-EEEEEEEEEEEEE-SSTTS----EEEEEEEEE-TTSSSPPB-TTTHHHHHHHHHHTTSSS--

InterPro domains:
  IPR057563 Sema5A/B-like, TSP-1 type 1 [PF23260] (10-73)

Solvent-accessible surface area (backbone atoms only — not comparable to full-atom values): 5840 Å² total; per-residue (Å²): 139,79,90,77,80,88,72,78,58,60,77,46,76,51,67,55,72,69,50,71,78,38,82,76,47,76,44,97,83,57,25,33,33,31,35,31,42,31,38,38,23,71,50,65,46,94,51,88,85,75,65,62,90,44,59,76,46,78,48,65,32,42,30,52,55,80,69,79,53,68,69,38,48,84,82,41,62,72,62,46,65,51,39,65,63,59,67,71,72,78,83,81,130

Mean predicted aligned error: 13.1 Å

Organism: Microtus ochrogaster (NCBI:txid79684)

Sequence (93 aa):
YQPCNTNACPELKKTTPWTPWTPVNISDNGGHYEQRFR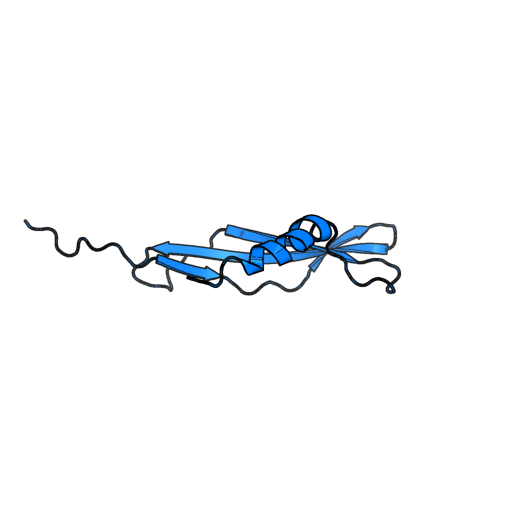YTCKARLPDPNLLEVGRQRIEMRYCSSDGTSGCSTDGKGLLWGLATSWKAFEMEN

Nearest PDB structures (foldseek):
  7c8z-assembly2_H  TM=3.322E-01  e=7.548E-01  Ralstonia sp.
  7f6d-assembly1_G  TM=2.893E-01  e=1.722E+00  Deinococcus radiodurans R1 = ATCC 13939 = DSM 20539
  6baq-assembly5_E  TM=2.414E-01  e=7.605E+00  Mus musculus
  3f7x-assembly1_A-2  TM=2.398E-01  e=8.035E+00  Pseudomonas putida KT2440